Protein AF-A0A536HXL5-F1 (afdb_monomer_lite)

Sequence (130 aa):
TFHPAMRHAGPARRELGVRTVFNVLGPLANPAHVKRQALGVGAPGLAPLMFRVLRDLGHDRALVFYGEDGLDELSTVTRSRVFELRDGQVTEFELDPSSLGLPPARPEDLRGATPPENAALIRRIFDGEK

Secondary structure (DSSP, 8-state):
---GGGGGTHHHHHHH-S--GGGTSGGGG-TT--SEEEEE-SSGGGHHHHHHHHHHTT-SEEEEEEETTS-SSPPSSS-EEEEEEETTEEEEEEE-GGGGTPPPPPGGGG----HHHHHHHHHHHHTT--

pLDDT: mean 93.7, std 3.39, range [77.69, 98.12]

Radius of gyration: 17.18 Å; chains: 1; bounding box: 32×47×37 Å

Foldseek 3Di:
DLCPVCVVVVVVCVVVVDDDVVVVCPQVPPSVLALEEEWFDLDPVCQVVVVVSSVVSPRQKYKYKYFPVSTRDCDLQGKMWIWIRHRNDTDIDIDHVVVVVRDHDDPVVVDDDDPVVVVVVVVVVVVPDD

Structure (mmCIF, N/CA/C/O backbone):
data_AF-A0A536HXL5-F1
#
_entry.id   AF-A0A536HXL5-F1
#
loop_
_atom_site.group_PDB
_atom_site.id
_atom_site.type_symbol
_atom_site.label_atom_id
_atom_site.label_alt_id
_atom_site.label_comp_id
_atom_site.label_asym_id
_atom_site.label_entity_id
_atom_site.label_seq_id
_atom_site.pdbx_PDB_ins_code
_atom_site.Cartn_x
_atom_site.Cartn_y
_atom_site.Cartn_z
_atom_site.occupancy
_atom_site.B_iso_or_equiv
_atom_site.auth_seq_id
_atom_site.auth_comp_id
_atom_site.auth_asym_id
_atom_site.auth_atom_id
_atom_site.pdbx_PDB_model_num
ATOM 1 N N . THR A 1 1 ? -11.020 15.929 -9.140 1.00 77.69 1 THR A N 1
ATOM 2 C CA . THR A 1 1 ? -10.182 15.329 -8.075 1.00 77.69 1 THR A CA 1
ATOM 3 C C . THR A 1 1 ? -11.038 15.016 -6.868 1.00 77.69 1 THR A C 1
ATOM 5 O O . THR A 1 1 ? -11.810 15.880 -6.479 1.00 77.69 1 THR A O 1
ATOM 8 N N . PHE A 1 2 ? -10.907 13.823 -6.281 1.00 89.69 2 PHE A N 1
ATOM 9 C CA . PHE A 1 2 ? -11.749 13.357 -5.164 1.00 89.69 2 PHE A CA 1
ATOM 10 C C . PHE A 1 2 ? -11.497 14.061 -3.815 1.00 89.69 2 PHE A C 1
ATOM 12 O O . PHE A 1 2 ? -12.350 14.017 -2.937 1.00 89.69 2 PHE A O 1
ATOM 19 N N . HIS A 1 3 ? -10.375 14.776 -3.657 1.00 91.25 3 HIS A N 1
ATOM 20 C CA . HIS A 1 3 ? -10.035 15.506 -2.425 1.00 91.25 3 HIS A CA 1
ATOM 21 C C . HIS A 1 3 ? -9.724 16.990 -2.694 1.00 91.25 3 HIS A C 1
ATOM 23 O O . HIS A 1 3 ? -8.581 17.423 -2.536 1.00 91.25 3 HIS A O 1
ATOM 29 N N . PRO A 1 4 ? -10.707 17.813 -3.113 1.00 92.62 4 PRO A N 1
ATOM 30 C CA . PRO A 1 4 ? -10.467 19.208 -3.497 1.00 92.62 4 PRO A CA 1
ATOM 31 C C . PRO A 1 4 ? -9.965 20.084 -2.339 1.00 92.62 4 PRO A C 1
ATOM 33 O O . PRO A 1 4 ? -9.290 21.084 -2.585 1.00 92.62 4 PRO A O 1
ATOM 36 N N . ALA A 1 5 ? -10.260 19.717 -1.087 1.00 92.38 5 ALA A N 1
ATOM 37 C CA . ALA A 1 5 ? -9.784 20.418 0.107 1.00 92.38 5 ALA A CA 1
ATOM 38 C C . ALA A 1 5 ? -8.259 20.308 0.305 1.00 92.38 5 ALA A C 1
ATOM 40 O O . ALA A 1 5 ? -7.660 21.175 0.939 1.00 92.38 5 ALA A O 1
ATOM 41 N N . MET A 1 6 ? -7.598 19.319 -0.315 1.00 91.88 6 MET A N 1
ATOM 42 C CA . MET A 1 6 ? -6.140 19.152 -0.230 1.00 91.88 6 MET A CA 1
ATOM 43 C C . MET A 1 6 ? -5.358 20.346 -0.789 1.00 91.88 6 MET A C 1
ATOM 45 O O . MET A 1 6 ? -4.196 20.532 -0.428 1.00 91.88 6 MET A O 1
ATOM 49 N N . ARG A 1 7 ? -5.993 21.199 -1.609 1.00 93.12 7 ARG A N 1
ATOM 50 C CA . ARG A 1 7 ? -5.400 22.453 -2.099 1.00 93.12 7 ARG A CA 1
ATOM 51 C C . ARG A 1 7 ? -4.959 23.387 -0.969 1.00 93.12 7 ARG A C 1
ATOM 53 O O . ARG A 1 7 ? -3.980 24.100 -1.138 1.00 93.12 7 ARG A O 1
ATOM 60 N N . HIS A 1 8 ? -5.645 23.356 0.176 1.00 95.06 8 HIS A N 1
ATOM 61 C CA . HIS A 1 8 ? -5.337 24.222 1.314 1.00 95.06 8 HIS A CA 1
ATOM 62 C C . HIS A 1 8 ? -4.049 23.803 2.035 1.00 95.06 8 HIS A C 1
ATOM 64 O O . HIS A 1 8 ? -3.332 24.655 2.542 1.00 95.06 8 HIS A O 1
ATOM 70 N N . ALA A 1 9 ? -3.713 22.509 2.025 1.00 94.38 9 ALA A N 1
ATOM 71 C CA . ALA A 1 9 ? -2.466 21.993 2.593 1.00 94.38 9 ALA A CA 1
ATOM 72 C C . ALA A 1 9 ? -1.303 21.971 1.580 1.00 94.38 9 ALA A C 1
ATOM 74 O O . ALA A 1 9 ? -0.148 21.798 1.963 1.00 94.38 9 ALA A O 1
ATOM 75 N N . GLY A 1 10 ? -1.590 22.115 0.281 1.00 94.19 10 GLY A N 1
ATOM 76 C CA . GLY A 1 10 ? -0.615 21.982 -0.805 1.00 94.19 10 GLY A CA 1
ATOM 77 C C . GLY A 1 10 ? 0.618 22.891 -0.683 1.00 94.19 10 GLY A C 1
ATOM 78 O O . GLY A 1 10 ? 1.729 22.364 -0.758 1.00 94.19 10 GLY A O 1
ATOM 79 N N . PRO A 1 11 ? 0.460 24.217 -0.483 1.00 97.00 11 PRO A N 1
ATOM 80 C CA . PRO A 1 11 ? 1.590 25.140 -0.363 1.00 97.00 11 PRO A CA 1
ATOM 81 C C . PRO A 1 11 ? 2.525 24.795 0.802 1.00 97.00 11 PRO A C 1
ATOM 83 O O . PRO A 1 11 ? 3.712 24.582 0.577 1.00 97.00 11 PRO A O 1
ATOM 86 N N . ALA A 1 12 ? 1.979 24.616 2.010 1.00 96.62 12 ALA A N 1
ATOM 87 C CA . ALA A 1 12 ? 2.763 24.276 3.199 1.00 96.62 12 ALA A CA 1
ATOM 88 C C . ALA A 1 12 ? 3.504 22.939 3.044 1.00 96.62 12 ALA A C 1
ATOM 90 O O . ALA A 1 12 ? 4.671 22.817 3.402 1.00 96.62 12 ALA A O 1
ATOM 91 N N . ARG A 1 13 ? 2.856 21.928 2.447 1.00 95.94 13 ARG A N 1
ATOM 92 C CA . ARG A 1 13 ? 3.504 20.637 2.163 1.00 95.94 13 ARG A CA 1
ATOM 93 C C . ARG A 1 13 ? 4.675 20.774 1.196 1.00 95.94 13 ARG A C 1
ATOM 95 O O . ARG A 1 13 ? 5.670 20.075 1.356 1.00 95.94 13 ARG A O 1
ATOM 102 N N . ARG A 1 14 ? 4.543 21.638 0.185 1.00 95.94 14 ARG A N 1
ATOM 103 C CA . ARG A 1 14 ? 5.609 21.894 -0.789 1.00 95.94 14 ARG A CA 1
ATOM 104 C C . ARG A 1 14 ? 6.796 22.594 -0.132 1.00 95.94 14 ARG A C 1
ATOM 106 O O . ARG A 1 14 ? 7.922 22.209 -0.408 1.00 95.94 14 ARG A O 1
ATOM 113 N N . GLU A 1 15 ? 6.533 23.578 0.722 1.00 97.19 15 GLU A N 1
ATOM 114 C CA . GLU A 1 15 ? 7.563 24.324 1.450 1.00 97.19 15 GLU A CA 1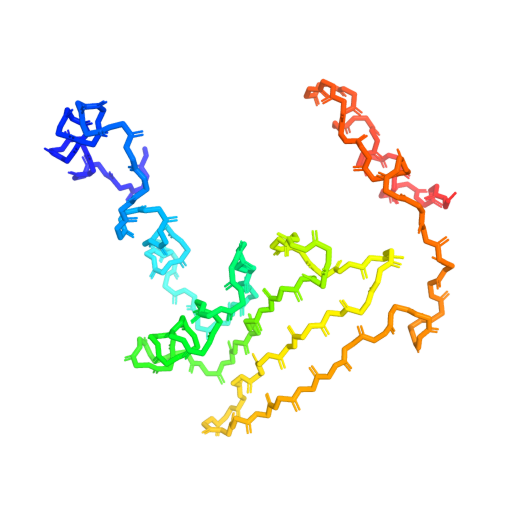
ATOM 115 C C . GLU A 1 15 ? 8.321 23.444 2.452 1.00 97.19 15 GLU A C 1
ATOM 117 O O . GLU A 1 15 ? 9.545 23.501 2.508 1.00 97.19 15 GLU A O 1
ATOM 122 N N . LEU A 1 16 ? 7.615 22.570 3.180 1.00 97.19 16 LEU A N 1
ATOM 123 C CA . LEU A 1 16 ? 8.235 21.640 4.128 1.00 97.19 16 LEU A CA 1
ATOM 124 C C . LEU A 1 16 ? 9.203 20.656 3.459 1.00 97.19 16 LEU A C 1
ATOM 126 O O . LEU A 1 16 ? 10.188 20.268 4.078 1.00 97.19 16 LEU A O 1
ATOM 130 N N . GLY A 1 17 ? 8.909 20.187 2.241 1.00 94.62 17 GLY A N 1
ATOM 131 C CA . GLY A 1 17 ? 9.793 19.290 1.481 1.00 94.62 17 GLY A CA 1
ATOM 132 C C . GLY A 1 17 ? 10.055 17.909 2.109 1.00 94.62 17 GLY A C 1
ATOM 133 O O . GLY A 1 17 ? 10.820 17.122 1.556 1.00 94.62 17 GLY A O 1
ATOM 134 N N . VAL A 1 18 ? 9.417 17.585 3.237 1.00 95.75 18 VAL A N 1
ATOM 135 C CA . VAL A 1 18 ? 9.605 16.338 3.995 1.00 95.75 18 VAL A CA 1
ATOM 136 C C . VAL A 1 18 ? 8.322 15.508 4.061 1.00 95.75 18 VAL A C 1
ATOM 138 O O . VAL A 1 18 ? 7.216 15.998 3.815 1.00 95.75 18 VAL A O 1
ATOM 141 N N . ARG A 1 19 ? 8.456 14.220 4.407 1.00 91.06 19 ARG A N 1
ATOM 142 C CA . ARG A 1 19 ? 7.304 13.336 4.645 1.00 91.06 19 ARG A CA 1
ATOM 143 C C . ARG A 1 19 ? 6.513 13.804 5.874 1.00 91.06 19 ARG A C 1
ATOM 145 O O . ARG A 1 19 ? 7.086 14.150 6.899 1.00 91.06 19 ARG A O 1
ATOM 152 N N . THR A 1 20 ? 5.188 13.773 5.772 1.00 93.00 20 THR A N 1
ATOM 153 C CA . THR A 1 20 ? 4.234 14.148 6.831 1.00 93.00 20 THR A CA 1
ATOM 154 C C . THR A 1 20 ? 3.091 13.133 6.893 1.00 93.00 20 THR A C 1
ATOM 156 O O . THR A 1 20 ? 3.006 12.235 6.054 1.00 93.00 20 THR A O 1
ATOM 159 N N . VAL A 1 21 ? 2.149 13.296 7.830 1.00 91.19 21 VAL A N 1
ATOM 160 C CA . VAL A 1 21 ? 0.939 12.452 7.896 1.00 91.19 21 VAL A CA 1
ATOM 161 C C . VAL A 1 21 ? 0.158 12.435 6.572 1.00 91.19 21 VAL A C 1
ATOM 163 O O . VAL A 1 21 ? -0.408 11.414 6.194 1.00 91.19 21 VAL A O 1
ATOM 166 N N . PHE A 1 22 ? 0.208 13.511 5.778 1.00 92.00 22 PHE A N 1
ATOM 167 C CA . PHE A 1 22 ? -0.450 13.560 4.469 1.00 92.00 22 PHE A CA 1
ATOM 168 C C . PHE A 1 22 ? 0.087 12.547 3.450 1.00 92.00 22 PHE A C 1
ATOM 170 O O . PHE A 1 22 ? -0.581 12.300 2.448 1.00 92.00 22 PHE A O 1
ATOM 177 N N . ASN A 1 23 ? 1.268 11.967 3.675 1.00 90.62 23 ASN A N 1
ATOM 178 C CA . ASN A 1 23 ? 1.807 10.900 2.833 1.00 90.62 23 ASN A CA 1
ATOM 179 C C . ASN A 1 23 ? 1.117 9.550 3.070 1.00 90.62 23 ASN A C 1
ATOM 181 O O . ASN A 1 23 ? 1.199 8.694 2.200 1.00 90.62 23 ASN A O 1
ATOM 185 N N . VAL A 1 24 ? 0.425 9.372 4.201 1.00 90.56 24 VAL A N 1
ATOM 186 C CA . VAL A 1 24 ? -0.246 8.109 4.562 1.00 90.56 24 VAL A CA 1
ATOM 187 C C . VAL A 1 24 ? -1.773 8.232 4.604 1.00 90.56 24 VAL A C 1
ATOM 189 O O . VAL A 1 24 ? -2.473 7.231 4.675 1.00 90.56 24 VAL A O 1
ATOM 192 N N . LEU A 1 25 ? -2.316 9.453 4.511 1.00 90.19 25 LEU A N 1
ATOM 193 C CA . LEU A 1 25 ? -3.766 9.695 4.528 1.00 90.19 25 LEU A CA 1
ATOM 194 C C . LEU A 1 25 ? -4.489 9.252 3.252 1.00 90.19 25 LEU A C 1
ATOM 196 O O . LEU A 1 25 ? -5.681 8.966 3.312 1.00 90.19 25 LEU A O 1
ATOM 200 N N . GLY A 1 26 ? -3.802 9.220 2.107 1.00 88.94 26 GLY A N 1
ATOM 201 C CA . GLY A 1 26 ? -4.428 8.955 0.806 1.00 88.94 26 GLY A CA 1
ATOM 202 C C . GLY A 1 26 ? -5.257 7.665 0.791 1.00 88.94 26 GLY A C 1
ATOM 203 O O . GLY A 1 26 ? -6.461 7.734 0.543 1.00 88.94 26 GLY A O 1
ATOM 204 N N . PRO A 1 27 ? -4.663 6.509 1.130 1.00 89.69 27 PRO A N 1
ATOM 205 C CA . PRO A 1 27 ? -5.387 5.240 1.165 1.00 89.69 27 PRO A CA 1
ATOM 206 C C . PRO A 1 27 ? -6.499 5.167 2.221 1.00 89.69 27 PRO A C 1
ATOM 208 O O . PRO A 1 27 ? -7.421 4.374 2.069 1.00 89.69 27 PRO A O 1
ATOM 211 N N . LEU A 1 28 ? -6.431 5.978 3.281 1.00 91.94 28 LEU A N 1
ATOM 212 C CA . LEU A 1 28 ? -7.425 6.004 4.362 1.00 91.94 28 LEU A CA 1
ATOM 213 C C . LEU A 1 28 ? -8.672 6.823 4.001 1.00 91.94 28 LEU A C 1
ATOM 215 O O . LEU A 1 28 ? -9.725 6.661 4.611 1.00 91.94 28 LEU A O 1
ATOM 219 N N . ALA A 1 29 ? -8.561 7.705 3.008 1.00 91.56 29 ALA A N 1
ATOM 220 C CA . ALA A 1 29 ? -9.617 8.615 2.589 1.00 91.56 29 ALA A CA 1
ATOM 221 C C . ALA A 1 29 ? -10.327 8.141 1.309 1.00 91.56 29 ALA A C 1
ATOM 223 O O . ALA A 1 29 ? -10.742 8.970 0.507 1.00 91.56 29 ALA A O 1
ATOM 224 N N . ASN A 1 30 ? -10.464 6.830 1.078 1.00 91.62 30 ASN A N 1
ATOM 225 C CA . ASN A 1 30 ? -11.088 6.322 -0.148 1.00 91.62 30 ASN A CA 1
ATOM 226 C C . ASN A 1 30 ? -12.524 6.885 -0.321 1.00 91.62 30 ASN A C 1
ATOM 228 O O . ASN A 1 30 ? -13.394 6.585 0.503 1.00 91.62 30 ASN A O 1
ATOM 232 N N . PRO A 1 31 ? -12.810 7.657 -1.391 1.00 92.25 31 PRO A N 1
ATOM 233 C CA . PRO A 1 31 ? -14.099 8.328 -1.585 1.00 92.25 31 PRO A CA 1
ATOM 234 C C . PRO A 1 31 ? -15.271 7.362 -1.807 1.00 92.25 31 PRO A C 1
ATOM 236 O O . PRO A 1 31 ? -16.422 7.766 -1.682 1.00 92.25 31 PRO A O 1
ATOM 239 N N . ALA A 1 32 ? -14.997 6.097 -2.133 1.00 94.00 32 ALA A N 1
ATOM 240 C CA . ALA A 1 32 ? -16.016 5.063 -2.280 1.00 94.00 32 ALA A CA 1
ATOM 241 C C . ALA A 1 32 ? -16.415 4.406 -0.944 1.00 94.00 32 ALA A C 1
ATOM 243 O O . ALA A 1 32 ? -17.256 3.513 -0.945 1.00 94.00 32 ALA A O 1
ATOM 244 N N . HIS A 1 33 ? -15.819 4.813 0.187 1.00 90.56 33 HIS A N 1
ATOM 245 C CA . HIS A 1 33 ? -16.112 4.276 1.524 1.00 90.56 33 HIS A CA 1
ATOM 246 C C . HIS A 1 33 ? -16.026 2.742 1.612 1.00 90.56 33 HIS A C 1
ATOM 248 O O . HIS A 1 33 ? -16.826 2.094 2.291 1.00 90.56 33 HIS A O 1
ATOM 254 N N . VAL A 1 34 ? -15.046 2.156 0.916 1.00 94.69 34 VAL A N 1
ATOM 255 C CA . VAL A 1 34 ? -14.838 0.705 0.916 1.00 94.69 34 VAL A CA 1
ATOM 256 C C . VAL A 1 34 ? -14.587 0.192 2.333 1.00 94.69 34 VAL A C 1
ATOM 258 O O . VAL A 1 34 ? -13.868 0.813 3.112 1.00 94.69 34 VAL A O 1
ATOM 261 N N . LYS A 1 35 ? -15.172 -0.964 2.654 1.00 94.62 35 LYS A N 1
ATOM 262 C CA . LYS A 1 35 ? -14.959 -1.662 3.933 1.00 94.62 35 LYS A CA 1
ATOM 263 C C . LYS A 1 35 ? -13.904 -2.760 3.859 1.00 94.62 35 LYS A C 1
ATOM 265 O O . LYS A 1 35 ? -13.482 -3.263 4.895 1.00 94.62 35 LYS A O 1
ATOM 270 N N . ARG A 1 36 ? -13.445 -3.063 2.637 1.00 96.44 36 ARG A N 1
ATOM 271 C CA . ARG A 1 36 ? -12.420 -4.061 2.332 1.00 96.44 36 ARG A CA 1
ATOM 272 C C . ARG A 1 36 ? -11.254 -3.427 1.608 1.00 96.44 36 ARG A C 1
ATOM 274 O O . ARG A 1 36 ? -11.465 -2.770 0.590 1.00 96.44 36 ARG A O 1
ATOM 281 N N . GLN A 1 37 ? -10.044 -3.617 2.126 1.00 96.69 37 GLN A N 1
ATOM 282 C CA . GLN A 1 37 ? -8.870 -2.923 1.603 1.00 96.69 37 GLN A CA 1
ATOM 283 C C . GLN A 1 37 ? -7.582 -3.731 1.763 1.00 96.69 37 GLN A C 1
ATOM 285 O O . GLN A 1 37 ? -7.298 -4.252 2.834 1.00 96.69 37 GLN A O 1
ATOM 290 N N . ALA A 1 38 ? -6.787 -3.781 0.698 1.00 97.19 38 ALA A N 1
ATOM 291 C CA . ALA A 1 38 ? -5.376 -4.144 0.737 1.00 97.19 38 ALA A CA 1
ATOM 292 C C . ALA A 1 38 ? -4.555 -2.847 0.780 1.00 97.19 38 ALA A C 1
ATOM 294 O O . ALA A 1 38 ? -4.780 -1.952 -0.037 1.00 97.19 38 ALA A O 1
ATOM 295 N N . LEU A 1 39 ? -3.663 -2.719 1.758 1.00 97.00 39 LEU A N 1
ATOM 296 C CA . LEU A 1 39 ? -2.876 -1.522 2.011 1.00 97.00 39 LEU A CA 1
ATOM 297 C C . LEU A 1 39 ? -1.400 -1.871 2.188 1.00 97.00 39 LEU A C 1
ATOM 299 O O . LEU A 1 39 ? -0.984 -2.406 3.214 1.00 97.00 39 LEU A O 1
ATOM 303 N N . GLY A 1 40 ? -0.618 -1.463 1.203 1.00 96.94 40 GLY A N 1
ATOM 304 C CA . GLY A 1 40 ? 0.825 -1.390 1.287 1.00 96.94 40 GLY A CA 1
ATOM 305 C C . GLY A 1 40 ? 1.326 -0.302 2.223 1.00 96.94 40 GLY A C 1
ATOM 306 O O . GLY A 1 40 ? 0.766 0.798 2.254 1.00 96.94 40 GLY A O 1
ATOM 307 N N . VAL A 1 41 ? 2.411 -0.566 2.951 1.00 95.38 41 VAL A N 1
ATOM 308 C CA . VAL A 1 41 ? 3.149 0.475 3.673 1.00 95.38 41 VAL A CA 1
ATOM 309 C C . VAL A 1 41 ? 4.649 0.400 3.399 1.00 95.38 41 VAL A C 1
ATOM 311 O O . VAL A 1 41 ? 5.291 -0.607 3.649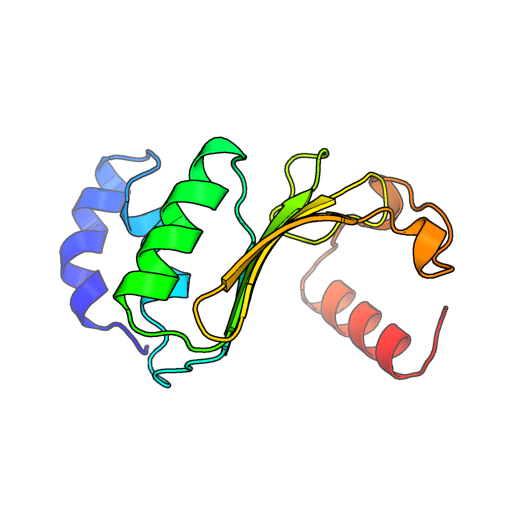 1.00 95.38 41 VAL A O 1
ATOM 314 N N . GLY A 1 42 ? 5.255 1.515 2.987 1.00 87.56 42 GLY A N 1
ATOM 315 C CA . GLY A 1 42 ? 6.704 1.582 2.725 1.00 87.56 42 GLY A CA 1
ATOM 316 C C . GLY A 1 42 ? 7.583 1.696 3.981 1.00 87.56 42 GLY A C 1
ATOM 317 O O . GLY A 1 42 ? 8.714 2.170 3.900 1.00 87.56 42 GLY A O 1
ATOM 318 N N . ALA A 1 43 ? 7.050 1.394 5.170 1.00 88.62 43 ALA A N 1
ATOM 319 C CA . ALA A 1 43 ? 7.789 1.422 6.431 1.00 88.62 43 ALA A CA 1
ATOM 320 C C . ALA A 1 43 ? 7.194 0.404 7.424 1.00 88.62 43 ALA A C 1
ATOM 322 O O . ALA A 1 43 ? 6.037 0.572 7.817 1.00 88.62 43 ALA A O 1
ATOM 323 N N . PRO A 1 44 ? 7.968 -0.586 7.913 1.00 89.38 44 PRO A N 1
ATOM 324 C CA . PRO A 1 44 ? 7.465 -1.640 8.801 1.00 89.38 44 PRO A CA 1
ATOM 325 C C . PRO A 1 44 ? 6.710 -1.134 10.038 1.00 89.38 44 PRO A C 1
ATOM 327 O O . PRO A 1 44 ? 5.636 -1.629 10.375 1.00 89.38 44 PRO A O 1
ATOM 330 N N . GLY A 1 45 ? 7.221 -0.080 10.685 1.00 89.75 45 GLY A N 1
ATOM 331 C CA . GLY A 1 45 ? 6.591 0.514 11.870 1.00 89.75 45 GLY A CA 1
ATOM 332 C C . GLY A 1 45 ? 5.223 1.158 11.607 1.00 89.75 45 GLY A C 1
ATOM 333 O O . GLY A 1 45 ? 4.467 1.405 12.547 1.00 89.75 45 GLY A O 1
ATOM 334 N N . LEU A 1 46 ? 4.882 1.418 10.342 1.00 91.56 46 LEU A N 1
ATOM 335 C CA . LEU A 1 46 ? 3.605 2.000 9.949 1.00 91.56 46 LEU A CA 1
ATOM 336 C C . LEU A 1 46 ? 2.491 0.944 9.857 1.00 91.56 46 LEU A C 1
ATOM 338 O O . LEU A 1 46 ? 1.327 1.293 10.059 1.00 91.56 46 LEU A O 1
ATOM 342 N N . ALA A 1 47 ? 2.820 -0.332 9.618 1.00 92.06 47 ALA A N 1
ATOM 343 C CA . ALA A 1 47 ? 1.820 -1.379 9.395 1.00 92.06 47 ALA A CA 1
ATOM 344 C C . ALA A 1 47 ? 0.873 -1.564 10.596 1.00 92.06 47 ALA A C 1
ATOM 346 O O . ALA A 1 47 ? -0.343 -1.454 10.407 1.00 92.06 47 ALA A O 1
ATOM 347 N N . PRO A 1 48 ? 1.367 -1.702 11.848 1.00 90.12 48 PRO A N 1
ATOM 348 C CA . PRO A 1 48 ? 0.482 -1.848 13.002 1.00 90.12 48 PRO A CA 1
ATOM 349 C C . PRO A 1 48 ? -0.366 -0.596 13.264 1.00 90.12 48 PRO A C 1
ATOM 351 O O . PRO A 1 48 ? -1.472 -0.692 13.795 1.00 90.12 48 PRO A O 1
ATOM 354 N N . LEU A 1 49 ? 0.141 0.594 12.914 1.00 92.06 49 LEU A N 1
ATOM 355 C CA . LEU A 1 49 ? -0.603 1.845 13.054 1.00 92.06 49 LEU A CA 1
ATOM 356 C C . LEU A 1 49 ? -1.740 1.927 12.031 1.00 92.06 49 LEU A C 1
ATOM 358 O O . LEU A 1 49 ? -2.878 2.169 12.422 1.00 92.06 49 LEU A O 1
ATOM 362 N N . MET A 1 50 ? -1.451 1.702 10.748 1.00 94.00 50 MET A N 1
ATOM 363 C CA . MET A 1 50 ? -2.461 1.748 9.683 1.00 94.00 50 MET A CA 1
ATOM 364 C C . MET A 1 50 ? -3.532 0.684 9.878 1.00 94.00 50 MET A C 1
ATOM 366 O O . MET A 1 50 ? -4.712 0.975 9.712 1.00 94.00 50 MET A O 1
ATOM 370 N N . PHE A 1 51 ? -3.136 -0.505 10.327 1.00 92.00 51 PHE A N 1
ATOM 371 C CA . PHE A 1 51 ? -4.059 -1.560 10.721 1.00 92.00 51 PHE A CA 1
ATOM 372 C C . PHE A 1 51 ? -5.092 -1.070 11.752 1.00 92.00 51 PHE A C 1
ATOM 374 O O . PHE A 1 51 ? -6.298 -1.202 11.538 1.00 92.00 51 PHE A O 1
ATOM 381 N N . ARG A 1 52 ? -4.632 -0.451 12.852 1.00 90.69 52 ARG A N 1
ATOM 382 C CA . ARG A 1 52 ? -5.529 0.081 13.893 1.00 90.69 52 ARG A CA 1
ATOM 383 C C . ARG A 1 52 ? -6.460 1.153 13.337 1.00 90.69 52 ARG A C 1
ATOM 385 O O . ARG A 1 52 ? -7.645 1.133 13.643 1.00 90.69 52 ARG A O 1
ATOM 392 N N . VAL A 1 53 ? -5.945 2.036 12.481 1.00 93.81 53 VAL A N 1
ATOM 393 C CA . VAL A 1 53 ? -6.755 3.087 11.855 1.00 93.81 53 VAL A CA 1
ATOM 394 C C . VAL A 1 53 ? -7.853 2.497 10.967 1.00 93.81 53 VAL A C 1
ATOM 396 O O . VAL A 1 53 ? -8.997 2.919 11.081 1.00 93.81 53 VAL A O 1
ATOM 399 N N . LEU A 1 54 ? -7.553 1.505 10.121 1.00 94.75 54 LEU A N 1
ATOM 400 C CA . LEU A 1 54 ? -8.565 0.860 9.271 1.00 94.75 54 LEU A CA 1
ATOM 401 C C . LEU A 1 54 ? -9.661 0.179 10.102 1.00 94.75 54 LEU A C 1
ATOM 403 O O . LEU A 1 54 ? -10.845 0.298 9.788 1.00 94.75 54 LEU A O 1
ATOM 407 N N . ARG A 1 55 ? -9.286 -0.479 11.205 1.00 92.44 55 ARG A N 1
ATOM 408 C CA . ARG A 1 55 ? -10.254 -1.038 12.155 1.00 92.44 55 ARG A CA 1
ATOM 409 C C . ARG A 1 55 ? -11.151 0.052 12.748 1.00 92.44 55 ARG A C 1
ATOM 411 O O . ARG A 1 55 ? -12.367 -0.111 12.766 1.00 92.44 55 ARG A O 1
ATOM 418 N N . ASP A 1 56 ? -10.572 1.159 13.204 1.00 93.31 56 ASP A N 1
ATOM 419 C CA . ASP A 1 56 ? -11.316 2.253 13.842 1.00 93.31 56 ASP A CA 1
ATOM 420 C C . ASP A 1 56 ? -12.202 3.022 12.831 1.00 93.31 56 ASP A C 1
ATOM 422 O O . ASP A 1 56 ? -13.259 3.536 13.193 1.00 93.31 56 ASP A O 1
ATOM 426 N N . LEU A 1 57 ? -11.836 3.028 11.541 1.00 93.69 57 LEU A N 1
ATOM 427 C CA . LEU A 1 57 ? -12.676 3.495 10.423 1.00 93.69 57 LEU A CA 1
ATOM 428 C C . LEU A 1 57 ? -13.796 2.498 10.039 1.00 93.69 57 LEU A C 1
ATOM 430 O O . LEU A 1 57 ? -14.632 2.772 9.164 1.00 93.69 57 LEU A O 1
ATOM 434 N N . GLY A 1 58 ? -13.851 1.352 10.720 1.00 93.50 58 GLY A N 1
ATOM 435 C CA . GLY A 1 58 ? -14.915 0.363 10.622 1.00 93.50 58 GLY A CA 1
ATOM 436 C C . GLY A 1 58 ? -14.830 -0.518 9.381 1.00 93.50 58 GLY A C 1
ATOM 437 O O . GLY A 1 58 ? -15.876 -0.791 8.788 1.00 93.50 58 GLY A O 1
ATOM 438 N N . HIS A 1 59 ? -13.627 -0.897 8.942 1.00 96.12 59 HIS A N 1
ATOM 439 C CA . HIS A 1 59 ? -13.426 -1.946 7.934 1.00 96.12 59 HIS A CA 1
ATOM 440 C C . HIS A 1 59 ? -13.798 -3.328 8.498 1.00 96.12 59 HIS A C 1
ATOM 442 O O . HIS A 1 59 ? -13.482 -3.629 9.647 1.00 96.12 59 HIS A O 1
ATOM 448 N N . ASP A 1 60 ? -14.455 -4.171 7.692 1.00 94.88 60 ASP A N 1
ATOM 449 C CA . ASP A 1 60 ? -14.790 -5.563 8.058 1.00 94.88 60 ASP A CA 1
ATOM 450 C C . ASP A 1 60 ? -13.641 -6.526 7.718 1.00 94.88 60 ASP A C 1
ATOM 452 O O . ASP A 1 60 ? -13.426 -7.528 8.407 1.00 94.88 60 ASP A O 1
ATOM 456 N N . ARG A 1 61 ? -12.863 -6.186 6.681 1.00 97.25 61 ARG A N 1
ATOM 457 C CA . ARG A 1 61 ? -11.658 -6.909 6.285 1.00 97.25 61 ARG A CA 1
ATOM 458 C C . ARG A 1 61 ? -10.566 -5.973 5.782 1.00 97.25 61 ARG A C 1
ATOM 460 O O . ARG A 1 61 ? -10.814 -5.109 4.947 1.00 97.25 61 ARG A O 1
ATOM 467 N N . ALA A 1 62 ? -9.330 -6.169 6.214 1.00 97.19 62 ALA A N 1
ATOM 468 C CA . ALA A 1 62 ? -8.197 -5.427 5.674 1.00 97.19 62 ALA A CA 1
ATOM 469 C C . ALA A 1 62 ? -6.928 -6.272 5.673 1.00 97.19 62 ALA A C 1
ATOM 471 O O . ALA A 1 62 ? -6.716 -7.053 6.590 1.00 97.19 62 ALA A O 1
ATOM 472 N N . LEU A 1 63 ? -6.078 -6.080 4.671 1.00 97.56 63 LEU A N 1
ATOM 473 C CA . LEU A 1 63 ? -4.699 -6.554 4.679 1.00 97.56 63 LEU A CA 1
ATOM 474 C C . LEU A 1 63 ? -3.799 -5.329 4.734 1.00 97.56 63 LEU A C 1
ATOM 476 O O . LEU A 1 63 ? -3.899 -4.472 3.860 1.00 97.56 63 LEU A O 1
ATOM 480 N N . VAL A 1 64 ? -2.934 -5.243 5.738 1.00 97.19 64 VAL A N 1
ATOM 481 C CA . VAL A 1 64 ? -1.850 -4.258 5.772 1.00 97.19 64 VAL A CA 1
ATOM 482 C C . VAL A 1 64 ? -0.537 -5.007 5.659 1.00 97.19 64 VAL A C 1
ATOM 484 O O . VAL A 1 64 ? -0.298 -5.920 6.445 1.00 97.19 64 VAL A O 1
ATOM 487 N N . PHE A 1 65 ? 0.298 -4.661 4.686 1.00 97.25 65 PHE A N 1
ATOM 488 C CA . PHE A 1 65 ? 1.505 -5.429 4.400 1.00 97.25 65 PHE A CA 1
ATOM 489 C C . PHE A 1 65 ? 2.674 -4.566 3.950 1.00 97.25 65 PHE A C 1
ATOM 491 O O . PHE A 1 65 ? 2.510 -3.417 3.539 1.00 97.25 65 PHE A O 1
ATOM 498 N N . TYR A 1 66 ? 3.859 -5.154 4.048 1.00 97.06 66 TYR A N 1
ATOM 499 C CA . TYR A 1 66 ? 5.090 -4.635 3.474 1.00 97.06 66 TYR A CA 1
ATOM 500 C C . TYR A 1 66 ? 6.007 -5.798 3.087 1.00 97.06 66 TYR A C 1
ATOM 502 O O . TYR A 1 66 ? 6.028 -6.829 3.772 1.00 97.06 66 TYR A O 1
ATOM 510 N N . GLY A 1 67 ? 6.765 -5.626 2.007 1.00 95.75 67 GLY A N 1
ATOM 511 C CA . GLY A 1 67 ? 7.854 -6.525 1.641 1.00 95.75 67 GLY A CA 1
ATOM 512 C C . GLY A 1 67 ? 9.089 -6.280 2.510 1.00 95.75 67 GLY A C 1
ATOM 513 O O . GLY A 1 67 ? 9.373 -5.148 2.912 1.00 95.75 67 GLY A O 1
ATOM 514 N N . GLU A 1 68 ? 9.856 -7.328 2.818 1.00 94.00 68 GLU A N 1
ATOM 515 C CA . GLU A 1 68 ? 11.135 -7.189 3.539 1.00 94.00 68 GLU A CA 1
ATOM 516 C C . GLU A 1 68 ? 12.211 -6.441 2.729 1.00 94.00 68 GLU A C 1
ATOM 518 O O . GLU A 1 68 ? 13.208 -5.982 3.283 1.00 94.00 68 GLU A O 1
ATOM 523 N N . ASP A 1 69 ? 11.980 -6.262 1.429 1.00 91.38 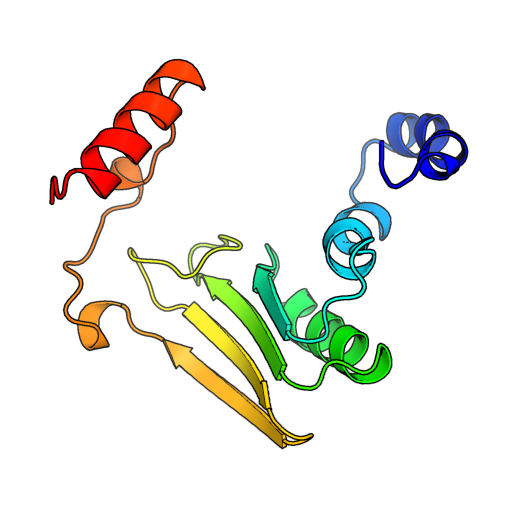69 ASP A N 1
ATOM 524 C CA . ASP A 1 69 ? 12.744 -5.419 0.506 1.00 91.38 69 ASP A CA 1
ATOM 525 C C . ASP A 1 69 ? 12.384 -3.924 0.620 1.00 91.38 69 ASP A C 1
ATOM 527 O O . ASP A 1 69 ? 12.996 -3.082 -0.037 1.00 91.38 69 ASP A O 1
ATOM 531 N N . GLY A 1 70 ? 11.430 -3.576 1.491 1.00 88.69 70 GLY A N 1
ATOM 532 C CA . GLY A 1 70 ? 11.004 -2.204 1.762 1.00 88.69 70 GLY A CA 1
ATOM 533 C C . GLY A 1 70 ? 9.932 -1.676 0.809 1.00 88.69 70 GLY A C 1
ATOM 534 O O . GLY A 1 70 ? 9.623 -0.482 0.865 1.00 88.69 70 GLY A O 1
ATOM 535 N N . LEU A 1 71 ? 9.374 -2.537 -0.044 1.00 91.31 71 LEU A N 1
ATOM 536 C CA . LEU A 1 71 ? 8.277 -2.196 -0.943 1.00 91.31 71 LEU A CA 1
ATOM 537 C C . LEU A 1 71 ? 6.930 -2.190 -0.212 1.00 91.31 71 LEU A C 1
ATOM 539 O O . LEU A 1 71 ? 6.719 -2.913 0.767 1.00 91.31 71 LEU A O 1
ATOM 543 N N . ASP A 1 72 ? 6.005 -1.361 -0.695 1.00 95.06 72 ASP A N 1
ATOM 544 C CA . ASP A 1 72 ? 4.618 -1.349 -0.238 1.00 95.06 72 ASP A CA 1
ATOM 545 C C . ASP A 1 72 ? 3.741 -2.365 -0.993 1.00 95.06 72 ASP A C 1
ATOM 547 O O . ASP A 1 72 ? 2.531 -2.405 -0.813 1.00 95.06 72 ASP A O 1
ATOM 551 N N . GLU A 1 73 ? 4.333 -3.254 -1.784 1.00 95.38 73 GLU A N 1
ATOM 552 C CA . GLU A 1 73 ? 3.679 -4.415 -2.382 1.00 95.38 73 GLU A CA 1
ATOM 553 C C . GLU A 1 73 ? 4.001 -5.727 -1.640 1.00 95.38 73 GLU A C 1
ATOM 555 O O . GLU A 1 73 ? 4.922 -5.808 -0.826 1.00 95.38 73 GLU A O 1
ATOM 560 N N . LEU A 1 74 ? 3.235 -6.788 -1.927 1.00 96.06 74 LEU A N 1
ATOM 561 C CA . LEU A 1 74 ? 3.666 -8.148 -1.598 1.00 96.06 74 LEU A CA 1
ATOM 562 C C . LEU A 1 74 ? 4.812 -8.527 -2.544 1.00 96.06 74 LEU A C 1
ATOM 564 O O . LEU A 1 74 ? 4.636 -8.519 -3.762 1.00 96.06 74 LEU A O 1
ATOM 568 N N . SER A 1 75 ? 5.973 -8.848 -1.983 1.00 94.88 75 SER A N 1
ATOM 569 C CA . SER A 1 75 ? 7.189 -9.120 -2.748 1.00 94.88 75 SER A CA 1
ATOM 570 C C . SER A 1 75 ? 7.179 -10.513 -3.387 1.00 94.88 75 SER A C 1
ATOM 572 O O . SER A 1 75 ? 6.719 -11.492 -2.795 1.00 94.88 75 SER A O 1
ATOM 574 N N . THR A 1 76 ? 7.732 -10.604 -4.599 1.00 95.12 76 THR A N 1
ATOM 575 C CA . THR A 1 76 ? 8.102 -11.864 -5.272 1.00 95.12 76 THR A CA 1
ATOM 576 C C . THR A 1 76 ? 9.606 -12.154 -5.196 1.00 95.12 76 THR A C 1
ATOM 578 O O . THR A 1 76 ? 10.062 -13.189 -5.684 1.00 95.12 76 THR A O 1
ATOM 581 N N . VAL A 1 77 ? 10.379 -11.251 -4.581 1.00 95.56 77 VAL A N 1
ATOM 582 C CA . VAL A 1 77 ? 11.834 -11.359 -4.385 1.00 95.56 77 VAL A CA 1
ATOM 583 C C . VAL A 1 77 ? 12.159 -11.880 -2.983 1.00 95.56 77 VAL A C 1
ATOM 585 O O . VAL A 1 77 ? 13.094 -12.657 -2.807 1.00 95.56 77 VAL A O 1
ATOM 588 N N . THR A 1 78 ? 11.390 -11.456 -1.978 1.00 94.88 78 THR A N 1
ATOM 589 C CA . THR A 1 78 ? 11.561 -11.837 -0.569 1.00 94.88 78 THR A CA 1
ATOM 590 C C . THR A 1 78 ? 10.208 -12.107 0.100 1.00 94.88 78 THR A C 1
ATOM 592 O O . THR A 1 78 ? 9.161 -12.079 -0.548 1.00 94.88 78 THR A O 1
ATOM 595 N N . ARG A 1 79 ? 10.209 -12.389 1.406 1.00 96.62 79 ARG A N 1
ATOM 596 C CA . ARG A 1 79 ? 8.993 -12.534 2.207 1.00 96.62 79 ARG A CA 1
ATOM 597 C C . ARG A 1 79 ? 8.306 -11.193 2.428 1.00 96.62 79 ARG A C 1
ATOM 599 O O . ARG A 1 79 ? 8.919 -10.127 2.406 1.00 96.62 79 ARG A O 1
ATOM 606 N N . SER A 1 80 ? 7.004 -11.261 2.667 1.00 97.25 80 SER A N 1
ATOM 607 C CA . SER A 1 80 ? 6.191 -10.110 3.060 1.00 97.25 80 SER A CA 1
ATOM 608 C C . SER A 1 80 ? 5.576 -10.349 4.427 1.00 97.25 80 SER A C 1
ATOM 610 O O . SER A 1 80 ? 5.122 -11.456 4.713 1.00 97.25 80 SER A O 1
ATOM 612 N N . ARG A 1 81 ? 5.496 -9.312 5.259 1.00 96.94 81 ARG A N 1
ATOM 613 C CA . ARG A 1 81 ? 4.751 -9.385 6.519 1.00 96.94 81 ARG A CA 1
ATOM 614 C C . ARG A 1 81 ? 3.346 -8.851 6.308 1.00 96.94 81 ARG A C 1
ATOM 616 O O . ARG A 1 81 ? 3.180 -7.781 5.7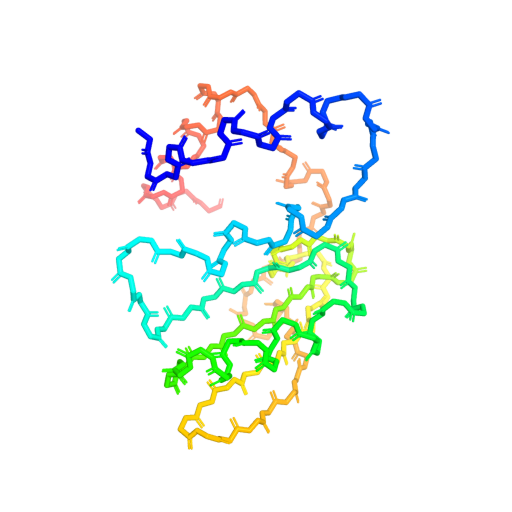25 1.00 96.94 81 ARG A O 1
ATOM 623 N N . VAL A 1 82 ? 2.346 -9.584 6.786 1.00 97.00 82 VAL A N 1
ATOM 624 C CA . VAL A 1 82 ? 0.930 -9.286 6.558 1.00 97.00 82 VA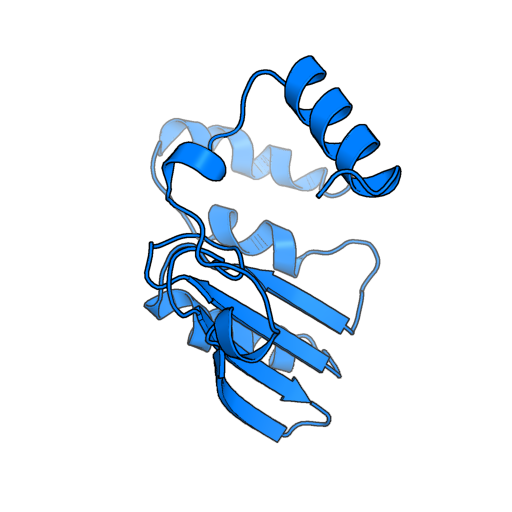L A CA 1
ATOM 625 C C . VAL A 1 82 ? 0.182 -9.241 7.886 1.00 97.00 82 VAL A C 1
ATOM 627 O O . VAL A 1 82 ? 0.285 -10.151 8.704 1.00 97.00 82 VAL A O 1
ATOM 630 N N . PHE A 1 83 ? -0.605 -8.186 8.073 1.00 95.88 83 PHE A N 1
ATOM 631 C CA . PHE A 1 83 ? -1.559 -8.018 9.163 1.00 95.88 83 PHE A CA 1
ATOM 632 C C . PHE A 1 83 ? -2.969 -8.078 8.570 1.00 95.88 83 PHE A C 1
ATOM 634 O O . PHE A 1 83 ? -3.375 -7.163 7.847 1.00 95.88 83 PHE A O 1
ATOM 641 N N . GLU A 1 84 ? -3.717 -9.143 8.856 1.00 96.88 84 GLU A N 1
ATOM 642 C CA . GLU A 1 84 ? -5.102 -9.302 8.414 1.00 96.88 84 GLU A CA 1
ATOM 643 C C . GLU A 1 84 ? -6.077 -8.917 9.533 1.00 96.88 84 GLU A C 1
ATOM 645 O O . GLU A 1 84 ? -6.062 -9.489 10.624 1.00 96.88 84 GLU A O 1
ATOM 650 N N . LEU A 1 85 ? -6.955 -7.958 9.231 1.00 95.62 85 LEU A N 1
ATOM 651 C CA . LEU A 1 85 ? -8.219 -7.757 9.929 1.00 95.62 85 LEU A CA 1
ATOM 652 C C . LEU A 1 85 ? -9.258 -8.614 9.223 1.00 95.62 85 LEU A C 1
ATOM 654 O O . LEU A 1 85 ? -9.468 -8.445 8.020 1.00 95.62 85 LEU A O 1
ATOM 658 N N . ARG A 1 86 ? -9.950 -9.471 9.962 1.00 95.75 86 ARG A N 1
ATOM 659 C CA . ARG A 1 86 ? -11.097 -10.211 9.447 1.00 95.75 86 ARG A CA 1
ATOM 660 C C . ARG A 1 86 ? -12.102 -10.432 10.561 1.00 95.75 86 ARG A C 1
ATOM 662 O O . ARG A 1 86 ? -11.767 -11.038 11.572 1.00 95.75 86 ARG A O 1
ATOM 669 N N . ASP A 1 87 ? -13.320 -9.928 10.377 1.00 88.69 87 ASP A N 1
ATOM 670 C CA . ASP A 1 87 ? -14.435 -10.137 11.311 1.00 88.69 87 ASP A CA 1
ATOM 671 C C . ASP A 1 87 ? -14.074 -9.744 12.764 1.00 88.69 87 ASP A C 1
ATOM 673 O O . ASP A 1 87 ? -14.417 -10.418 13.733 1.00 88.69 87 ASP A O 1
ATOM 677 N N . GLY A 1 88 ? -13.316 -8.649 12.917 1.00 86.12 88 GLY A N 1
ATOM 678 C CA . GLY A 1 88 ? -12.834 -8.140 14.208 1.00 86.12 88 GLY A CA 1
ATOM 679 C C . GLY A 1 88 ? -11.616 -8.870 14.788 1.00 86.12 88 GLY A C 1
ATOM 680 O O . GLY A 1 88 ? -11.044 -8.398 15.772 1.00 86.12 88 GLY A O 1
ATOM 681 N N . GLN A 1 89 ? -11.185 -9.976 14.180 1.00 90.56 89 GLN A N 1
ATOM 682 C CA . GLN A 1 89 ? -9.978 -10.698 14.566 1.00 90.56 89 GLN A CA 1
ATOM 683 C C . GLN A 1 89 ? -8.753 -10.166 13.834 1.00 90.56 89 GLN A C 1
ATOM 685 O O . GLN A 1 89 ? -8.829 -9.713 12.690 1.00 90.56 89 GLN A O 1
ATOM 690 N N . VAL A 1 90 ? -7.618 -10.235 14.525 1.00 88.31 90 VAL A N 1
ATOM 691 C CA . VAL A 1 90 ? -6.322 -9.805 14.010 1.00 88.31 90 VAL A CA 1
ATOM 692 C C . VAL A 1 90 ? -5.433 -11.021 13.899 1.00 88.31 90 VAL A C 1
ATOM 694 O O . VAL A 1 90 ? -5.216 -11.713 14.894 1.00 88.31 90 VAL A O 1
ATOM 697 N N . THR A 1 91 ? -4.907 -11.259 12.707 1.00 94.44 91 THR A N 1
ATOM 698 C CA . THR A 1 91 ? -3.861 -12.258 12.502 1.00 94.44 91 THR A CA 1
ATOM 699 C C . THR A 1 91 ? -2.665 -11.611 11.835 1.00 94.44 91 THR A C 1
ATOM 701 O O . THR A 1 91 ? -2.796 -10.700 11.020 1.00 94.44 91 THR A O 1
ATOM 704 N N . GLU A 1 92 ? -1.488 -12.061 12.234 1.00 95.31 92 GLU A N 1
ATOM 705 C CA . GLU A 1 92 ? -0.225 -11.629 11.667 1.00 95.31 92 GLU A CA 1
ATOM 706 C C . GLU A 1 92 ? 0.489 -12.869 11.146 1.00 95.31 92 GLU A C 1
ATOM 708 O O . GLU A 1 92 ? 0.567 -13.881 11.847 1.00 95.31 92 GLU A O 1
ATOM 713 N N . PHE A 1 93 ? 0.975 -12.801 9.913 1.00 95.88 93 PHE A N 1
ATOM 714 C CA . PHE A 1 93 ? 1.700 -13.899 9.293 1.00 95.88 93 PHE A CA 1
ATOM 715 C C . PHE A 1 93 ? 2.716 -13.389 8.272 1.00 95.88 93 PHE A C 1
ATOM 717 O O . PHE A 1 93 ? 2.653 -12.252 7.798 1.00 95.88 93 PHE A O 1
ATOM 724 N N . GLU A 1 94 ? 3.665 -14.256 7.940 1.00 97.06 94 GLU A N 1
ATOM 725 C CA . GLU A 1 94 ? 4.613 -14.046 6.852 1.00 97.06 94 GLU A CA 1
ATOM 726 C C . GLU A 1 94 ? 4.106 -14.756 5.597 1.00 97.06 94 GLU A C 1
ATOM 728 O O . GLU A 1 94 ? 3.619 -15.887 5.658 1.00 97.06 94 GLU A O 1
ATOM 733 N N . LEU A 1 95 ? 4.222 -14.088 4.453 1.00 96.88 95 LEU A N 1
ATOM 734 C CA . LEU A 1 95 ? 3.911 -14.642 3.147 1.00 96.88 95 LEU A CA 1
ATOM 735 C C . LEU A 1 95 ? 5.209 -14.836 2.369 1.00 96.88 95 LEU A C 1
ATOM 737 O O . LEU A 1 95 ? 5.871 -13.869 1.992 1.00 96.88 95 LEU A O 1
ATOM 741 N N . ASP A 1 96 ? 5.549 -16.097 2.125 1.00 96.38 96 ASP A N 1
ATOM 742 C CA . ASP A 1 96 ? 6.641 -16.486 1.239 1.00 96.38 96 ASP A CA 1
ATOM 743 C C . ASP A 1 96 ? 6.077 -16.727 -0.174 1.00 96.38 96 ASP A C 1
ATOM 745 O O . ASP A 1 96 ? 5.214 -17.601 -0.325 1.00 96.38 96 ASP A O 1
ATOM 749 N N . PRO A 1 97 ? 6.515 -15.994 -1.216 1.00 95.56 97 PRO A N 1
ATOM 750 C CA . PRO A 1 97 ? 5.969 -16.144 -2.567 1.00 95.56 97 PRO A CA 1
ATOM 751 C C . PRO A 1 97 ? 6.127 -17.569 -3.120 1.00 95.56 97 PRO A C 1
ATOM 753 O O . PRO A 1 97 ? 5.267 -18.032 -3.875 1.00 95.56 97 PRO A O 1
ATOM 756 N N . SER A 1 98 ? 7.153 -18.314 -2.689 1.00 94.94 98 SER A N 1
ATOM 757 C CA . SER A 1 98 ? 7.357 -19.708 -3.108 1.00 94.94 98 SER A CA 1
ATOM 758 C C . SER A 1 98 ? 6.229 -20.639 -2.649 1.00 94.94 98 SER A C 1
ATOM 760 O O . SER A 1 98 ? 5.887 -21.592 -3.351 1.00 94.94 98 SER A O 1
ATOM 762 N N . SER A 1 99 ? 5.578 -20.328 -1.521 1.00 95.31 99 SER A N 1
ATOM 763 C CA . SER A 1 99 ? 4.419 -21.082 -1.018 1.00 95.31 99 SER A CA 1
ATOM 764 C C . SER A 1 99 ? 3.184 -20.962 -1.920 1.00 95.31 99 SER A C 1
ATOM 766 O O . SER A 1 99 ? 2.284 -21.797 -1.848 1.00 95.31 99 SER A O 1
ATOM 768 N N . LEU A 1 100 ? 3.162 -19.960 -2.806 1.00 94.31 100 LEU A N 1
ATOM 769 C CA . LEU A 1 100 ? 2.121 -19.741 -3.811 1.00 94.31 100 LEU A CA 1
ATOM 770 C C . LEU A 1 100 ? 2.481 -20.346 -5.179 1.00 94.31 100 LEU A C 1
ATOM 772 O O . LEU A 1 100 ? 1.747 -20.156 -6.146 1.00 94.31 100 LEU A O 1
ATOM 776 N N . GLY A 1 101 ? 3.611 -21.056 -5.280 1.00 93.94 101 GLY A N 1
ATOM 777 C CA . GLY A 1 101 ? 4.117 -21.605 -6.539 1.00 93.94 101 GLY A CA 1
ATOM 778 C C . GLY A 1 101 ? 4.707 -20.553 -7.483 1.00 93.94 101 GLY A C 1
ATOM 779 O O . GLY A 1 101 ? 4.871 -20.833 -8.670 1.00 93.94 101 GLY A O 1
ATOM 780 N N . LEU A 1 102 ? 5.016 -19.352 -6.980 1.00 92.00 102 LEU A N 1
ATOM 781 C CA . LEU A 1 102 ? 5.676 -18.312 -7.763 1.00 92.00 102 LEU A CA 1
ATOM 782 C C . LEU A 1 102 ? 7.189 -18.574 -7.810 1.00 92.00 102 LEU A C 1
ATOM 784 O O . LEU A 1 102 ? 7.788 -18.856 -6.766 1.00 92.00 102 LEU A O 1
ATOM 788 N N . PRO A 1 103 ? 7.826 -18.488 -8.992 1.00 90.06 103 PRO A N 1
ATOM 789 C CA . PRO A 1 103 ? 9.276 -18.558 -9.077 1.00 90.06 103 PRO A CA 1
ATOM 790 C C . PRO A 1 103 ? 9.898 -17.330 -8.392 1.00 90.06 103 PRO A C 1
ATOM 792 O O . PRO A 1 103 ? 9.314 -16.244 -8.448 1.00 90.06 103 PRO A O 1
ATOM 795 N N . PRO A 1 104 ? 11.076 -17.472 -7.760 1.00 87.81 104 PRO A N 1
ATOM 796 C CA . PRO A 1 104 ? 11.769 -16.335 -7.172 1.00 87.81 104 PRO A CA 1
ATOM 797 C C . PRO A 1 104 ? 12.136 -15.329 -8.267 1.00 87.81 104 PRO A C 1
ATOM 799 O O . PRO A 1 104 ? 12.781 -15.688 -9.254 1.00 87.81 104 PRO A O 1
ATOM 802 N N . ALA A 1 105 ? 11.728 -14.077 -8.081 1.00 93.38 105 ALA A N 1
ATOM 803 C CA . ALA A 1 105 ? 12.129 -12.968 -8.936 1.00 93.38 105 ALA A CA 1
ATOM 804 C C . ALA A 1 105 ? 13.400 -12.307 -8.393 1.00 93.38 105 ALA A C 1
ATOM 806 O O . ALA A 1 105 ? 13.735 -12.428 -7.211 1.00 93.38 105 ALA A O 1
ATOM 807 N N . ARG A 1 106 ? 14.097 -11.557 -9.243 1.00 93.56 106 ARG A N 1
ATOM 808 C CA . ARG A 1 106 ? 15.173 -10.653 -8.827 1.00 93.56 106 ARG A CA 1
ATOM 809 C C . ARG A 1 106 ? 14.664 -9.208 -8.844 1.00 93.56 106 ARG A C 1
ATOM 811 O O . ARG A 1 106 ? 13.761 -8.899 -9.623 1.00 93.56 106 ARG A O 1
ATOM 818 N N . PRO A 1 107 ? 15.242 -8.289 -8.049 1.00 91.31 107 PRO A N 1
ATOM 819 C CA . PRO A 1 107 ? 14.835 -6.881 -8.056 1.00 91.31 107 PRO A CA 1
ATOM 820 C C . PRO A 1 107 ? 14.819 -6.242 -9.453 1.00 91.31 107 PRO A C 1
ATOM 822 O O . PRO A 1 107 ? 13.947 -5.432 -9.761 1.00 91.31 107 PRO A O 1
ATOM 825 N N . GLU A 1 108 ? 15.765 -6.613 -10.318 1.00 92.62 108 GLU A N 1
ATOM 826 C CA . GLU A 1 108 ? 15.838 -6.143 -11.701 1.00 92.62 108 GLU A CA 1
ATOM 827 C C . GLU A 1 108 ? 14.655 -6.583 -12.572 1.00 92.62 108 GLU A C 1
ATOM 829 O O . GLU A 1 108 ? 14.290 -5.848 -13.489 1.00 92.62 108 GLU A O 1
ATOM 834 N N . ASP A 1 109 ? 14.029 -7.721 -12.264 1.00 91.12 109 ASP A N 1
ATOM 835 C CA . ASP A 1 109 ? 12.882 -8.251 -13.008 1.00 91.12 109 ASP A CA 1
ATOM 836 C C . ASP A 1 109 ? 11.601 -7.440 -12.711 1.00 91.12 109 ASP A C 1
ATOM 838 O O . ASP A 1 109 ? 10.666 -7.429 -13.509 1.00 91.12 109 ASP A O 1
ATOM 842 N N . LEU A 1 110 ? 11.572 -6.708 -11.587 1.00 90.69 110 LEU A N 1
ATOM 843 C CA . LEU A 1 110 ? 10.448 -5.864 -11.157 1.00 90.69 110 LEU A CA 1
ATOM 844 C C . LEU A 1 110 ? 10.604 -4.388 -11.544 1.00 90.69 110 LEU A C 1
ATOM 846 O O . LEU A 1 110 ? 9.753 -3.553 -11.222 1.00 90.69 110 LEU A O 1
ATOM 850 N N . ARG A 1 111 ? 11.704 -4.025 -12.210 1.00 91.69 111 ARG A N 1
ATOM 851 C CA . ARG A 1 111 ? 11.996 -2.629 -12.522 1.00 91.69 111 ARG A CA 1
ATOM 852 C C . ARG A 1 111 ? 11.002 -2.083 -13.548 1.00 91.69 111 ARG A C 1
ATOM 854 O O . ARG A 1 111 ? 11.012 -2.467 -14.713 1.00 91.69 111 ARG A O 1
ATOM 861 N N . GLY A 1 112 ? 10.201 -1.110 -13.120 1.00 91.62 112 GLY A N 1
ATOM 862 C CA . GLY A 1 112 ? 9.333 -0.352 -14.016 1.00 91.62 112 GLY A CA 1
ATOM 863 C C . GLY A 1 112 ? 10.113 0.449 -15.066 1.00 91.62 112 GLY A C 1
ATOM 864 O O . GLY A 1 112 ? 11.246 0.887 -14.841 1.00 91.62 112 GLY A O 1
ATOM 865 N N . ALA A 1 113 ? 9.465 0.674 -16.203 1.00 94.00 113 ALA A N 1
ATOM 866 C CA . ALA A 1 113 ? 9.956 1.456 -17.329 1.00 94.00 113 ALA A CA 1
ATOM 867 C C . ALA A 1 113 ? 9.090 2.720 -17.525 1.00 94.00 113 ALA A C 1
ATOM 869 O O . ALA A 1 113 ? 8.486 3.229 -16.573 1.00 94.00 113 ALA A O 1
ATOM 870 N N . THR A 1 114 ? 9.031 3.273 -18.739 1.00 97.38 114 THR A N 1
ATOM 871 C CA . THR A 1 114 ? 8.173 4.432 -19.029 1.00 97.38 114 THR A CA 1
ATOM 872 C C . THR A 1 114 ? 6.679 4.072 -18.945 1.00 97.38 114 THR A C 1
ATOM 874 O O . THR A 1 114 ? 6.311 2.901 -19.065 1.00 97.38 114 THR A O 1
ATOM 877 N N . PRO A 1 115 ? 5.763 5.049 -18.771 1.00 97.69 115 PRO A N 1
ATOM 878 C CA . PRO A 1 115 ? 4.331 4.753 -18.694 1.00 97.69 115 PRO A CA 1
ATOM 879 C C . PRO A 1 115 ? 3.769 3.959 -19.895 1.00 97.69 115 PRO A C 1
ATOM 881 O O . PRO A 1 115 ? 3.009 3.019 -19.654 1.00 97.69 115 PRO A O 1
ATOM 884 N N . PRO A 1 116 ? 4.134 4.2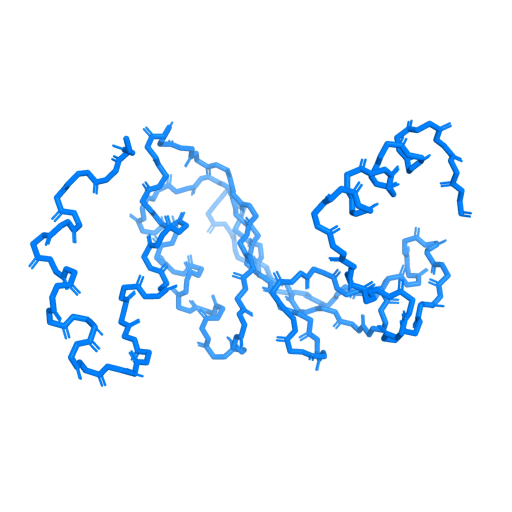51 -21.166 1.00 98.12 116 PRO A N 1
ATOM 885 C CA . PRO A 1 116 ? 3.708 3.429 -22.302 1.00 98.12 116 PRO A CA 1
ATOM 886 C C . PRO A 1 116 ? 4.231 1.988 -22.244 1.00 98.12 116 PRO A C 1
ATOM 888 O O . PRO A 1 116 ? 3.483 1.058 -22.543 1.00 98.12 116 PRO A O 1
ATOM 891 N N . GLU A 1 117 ? 5.482 1.792 -21.821 1.00 97.06 117 GLU A N 1
ATOM 892 C CA . GLU A 1 117 ? 6.097 0.465 -21.688 1.00 97.06 117 GLU A CA 1
ATOM 893 C C . GLU A 1 117 ? 5.439 -0.350 -20.570 1.00 97.06 117 GLU A C 1
ATOM 895 O O . GLU A 1 117 ? 5.065 -1.499 -20.800 1.00 97.06 117 GLU A O 1
ATOM 900 N N . ASN A 1 118 ? 5.197 0.255 -19.402 1.00 96.69 118 ASN A N 1
ATOM 901 C CA . ASN A 1 118 ? 4.484 -0.394 -18.296 1.00 96.69 118 ASN A CA 1
ATOM 902 C C . ASN A 1 118 ? 3.058 -0.782 -18.705 1.00 96.69 118 ASN A C 1
ATOM 904 O O . ASN A 1 118 ? 2.586 -1.869 -18.382 1.00 96.69 118 ASN A O 1
ATOM 908 N N . ALA A 1 119 ? 2.371 0.077 -19.466 1.00 97.62 119 ALA A N 1
ATOM 909 C CA . ALA A 1 119 ? 1.040 -0.230 -19.975 1.00 97.62 119 ALA A CA 1
ATOM 910 C C . ALA A 1 119 ? 1.054 -1.379 -21.001 1.00 97.62 119 ALA A C 1
ATOM 912 O O . ALA A 1 119 ? 0.090 -2.139 -21.078 1.00 97.62 119 ALA A O 1
ATOM 913 N N . ALA A 1 120 ? 2.106 -1.504 -21.815 1.00 97.00 120 ALA A N 1
ATOM 914 C CA . ALA A 1 120 ? 2.274 -2.639 -22.719 1.00 97.00 120 ALA A CA 1
ATOM 915 C C . ALA A 1 120 ? 2.587 -3.929 -21.944 1.00 97.00 120 ALA A C 1
ATOM 917 O O . ALA A 1 120 ? 1.980 -4.957 -22.223 1.00 97.00 120 ALA A O 1
ATOM 918 N N . LEU A 1 121 ? 3.470 -3.861 -20.943 1.00 95.62 121 LEU A N 1
ATOM 919 C CA . LEU A 1 121 ? 3.818 -4.985 -20.070 1.00 95.62 121 LEU A CA 1
ATOM 920 C C . LEU A 1 121 ? 2.586 -5.549 -19.350 1.00 95.62 121 LEU A C 1
ATOM 922 O O . LEU A 1 121 ? 2.330 -6.744 -19.435 1.00 95.62 121 LEU A O 1
ATOM 926 N N . ILE A 1 122 ? 1.774 -4.693 -18.719 1.00 96.06 122 ILE A N 1
ATOM 927 C CA . ILE A 1 122 ? 0.546 -5.121 -18.027 1.00 96.06 122 ILE A CA 1
ATOM 928 C C . ILE A 1 122 ? -0.431 -5.818 -18.984 1.00 96.06 122 ILE A C 1
ATOM 930 O O . ILE A 1 122 ? -1.051 -6.808 -18.605 1.00 96.06 122 ILE A O 1
ATOM 934 N N . ARG A 1 123 ? -0.564 -5.341 -20.231 1.00 97.50 123 ARG A N 1
ATOM 935 C CA . ARG A 1 123 ? -1.428 -6.000 -21.226 1.00 97.50 123 ARG A CA 1
ATOM 936 C C . ARG A 1 123 ? -0.940 -7.405 -21.560 1.00 97.50 123 ARG A C 1
ATOM 938 O O . ARG A 1 123 ? -1.748 -8.319 -21.542 1.00 97.50 123 ARG A O 1
ATOM 945 N N . ARG A 1 124 ? 0.367 -7.588 -21.767 1.00 97.06 124 ARG A N 1
ATOM 946 C CA . ARG A 1 124 ? 0.945 -8.918 -22.019 1.00 97.06 124 ARG A CA 1
ATOM 947 C C . ARG A 1 124 ? 0.715 -9.882 -20.853 1.00 97.06 124 ARG A C 1
ATOM 949 O O . ARG A 1 124 ? 0.342 -11.027 -21.081 1.00 97.06 124 ARG A O 1
ATOM 956 N N . ILE A 1 125 ? 0.841 -9.396 -19.613 1.00 95.00 125 ILE A N 1
ATOM 957 C CA . ILE A 1 125 ? 0.503 -10.176 -18.409 1.00 95.00 125 ILE A CA 1
ATOM 958 C C . ILE A 1 125 ? -0.973 -10.606 -18.441 1.00 95.00 125 ILE A C 1
ATOM 960 O O . ILE A 1 125 ? -1.286 -11.765 -18.175 1.00 95.00 125 ILE A O 1
ATOM 964 N N . PHE A 1 126 ? -1.894 -9.704 -18.796 1.00 97.06 126 PHE A N 1
ATOM 965 C CA . PHE A 1 126 ? -3.318 -10.042 -18.931 1.00 97.06 126 PHE A CA 1
ATOM 966 C C . PHE A 1 126 ? -3.623 -10.981 -20.107 1.00 97.06 126 PHE A C 1
ATOM 968 O O . PHE A 1 126 ? -4.576 -11.753 -20.014 1.00 97.06 126 PHE A O 1
ATOM 975 N N . ASP A 1 127 ? -2.798 -10.975 -21.154 1.00 97.75 127 ASP A N 1
ATOM 976 C CA . ASP A 1 127 ? -2.866 -11.922 -22.274 1.00 97.75 127 ASP A CA 1
ATOM 977 C C . ASP A 1 127 ? -2.249 -13.298 -21.934 1.00 97.75 127 ASP A C 1
ATOM 979 O O . ASP A 1 127 ? -2.298 -14.226 -22.744 1.00 97.75 127 ASP A O 1
ATOM 983 N N . GLY A 1 128 ? -1.708 -13.464 -20.721 1.00 94.81 128 GLY A N 1
ATOM 984 C CA . GLY A 1 128 ? -1.188 -14.733 -20.210 1.00 94.81 128 GLY A CA 1
ATOM 985 C C . GLY A 1 128 ? 0.294 -14.983 -20.489 1.00 94.81 128 GLY A C 1
ATOM 986 O O . GLY A 1 128 ? 0.749 -16.118 -20.320 1.00 94.81 128 GLY A O 1
ATOM 987 N N . GLU A 1 129 ? 1.050 -13.959 -20.897 1.00 92.69 129 GLU A N 1
ATOM 988 C CA . GLU A 1 129 ? 2.515 -14.011 -20.904 1.00 92.69 129 GLU A CA 1
ATOM 989 C C . GLU A 1 129 ? 3.012 -14.282 -19.473 1.00 92.69 129 GLU A C 1
ATOM 991 O O . GLU A 1 129 ? 2.550 -13.647 -18.521 1.00 92.69 129 GLU A O 1
ATOM 996 N N . LYS A 1 130 ? 3.895 -15.276 -19.325 1.00 78.50 130 LYS A N 1
ATOM 997 C CA . LYS A 1 130 ? 4.452 -15.720 -18.040 1.00 78.50 130 LYS A CA 1
ATOM 998 C C . LYS A 1 130 ? 5.892 -15.271 -17.883 1.00 78.50 130 LYS A C 1
ATOM 1000 O O . LYS A 1 130 ? 6.633 -15.391 -18.884 1.00 78.50 130 LYS A O 1
#